Protein AF-A0A4R6FSK3-F1 (afdb_monomer)

Foldseek 3Di:
DPPPDPDAQVVQQVVCVVVVHDPVVSVVVLVVLVVCLVVVLVCLVPDPDDPVVSVVVNVVSVVVCCRNPVPD

Mean predicted aligned error: 4.79 Å

Structure (mmCIF, N/CA/C/O backbone):
data_AF-A0A4R6FSK3-F1
#
_entry.id   AF-A0A4R6FSK3-F1
#
loop_
_atom_site.group_PDB
_atom_site.id
_atom_site.type_symbol
_atom_site.label_atom_id
_atom_site.label_alt_id
_atom_site.label_comp_id
_atom_site.label_asym_id
_atom_site.label_entity_id
_atom_site.label_seq_id
_atom_site.pdbx_PDB_ins_code
_atom_site.Cartn_x
_atom_site.Cartn_y
_atom_site.Cartn_z
_atom_site.occupancy
_atom_site.B_iso_or_equiv
_atom_site.auth_seq_id
_atom_site.auth_comp_id
_atom_site.auth_asym_id
_atom_site.auth_atom_id
_atom_site.pdbx_PDB_model_num
ATOM 1 N N . MET A 1 1 ? -12.179 -23.977 -9.141 1.00 37.53 1 MET A N 1
ATOM 2 C CA . MET A 1 1 ? -11.817 -23.015 -8.078 1.00 37.53 1 MET A CA 1
ATOM 3 C C . MET A 1 1 ? -10.534 -22.312 -8.514 1.00 37.53 1 MET A C 1
ATOM 5 O O . MET A 1 1 ? -9.469 -22.910 -8.419 1.00 37.53 1 MET A O 1
ATOM 9 N N . HIS A 1 2 ? -10.618 -21.116 -9.108 1.00 4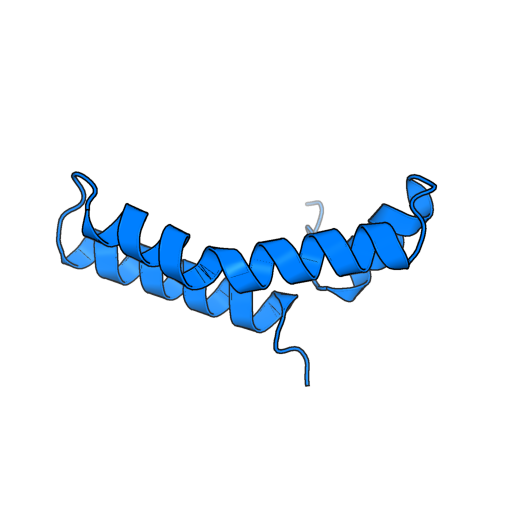6.38 2 HIS A N 1
ATOM 10 C CA . HIS A 1 2 ? -9.409 -20.355 -9.439 1.00 46.38 2 HIS A CA 1
ATOM 11 C C . HIS A 1 2 ? -8.723 -19.985 -8.121 1.00 46.38 2 HIS A C 1
ATOM 13 O O . HIS A 1 2 ? -9.276 -19.224 -7.333 1.00 46.38 2 HIS A O 1
ATOM 19 N N . LYS A 1 3 ? -7.550 -20.566 -7.846 1.00 43.69 3 LYS A N 1
ATOM 20 C CA . LYS A 1 3 ? -6.674 -20.077 -6.779 1.00 43.69 3 LYS A CA 1
ATOM 21 C C . LYS A 1 3 ? -6.244 -18.673 -7.190 1.00 43.69 3 LYS A C 1
ATOM 23 O O . LYS A 1 3 ? -5.396 -18.531 -8.066 1.00 43.69 3 LYS A O 1
ATOM 28 N N . THR A 1 4 ? -6.847 -17.643 -6.610 1.00 59.25 4 THR A N 1
ATOM 29 C CA . THR A 1 4 ? -6.314 -16.286 -6.706 1.00 59.25 4 THR A CA 1
ATOM 30 C C . THR A 1 4 ? -4.916 -16.310 -6.097 1.00 59.25 4 THR A C 1
ATOM 32 O O . THR A 1 4 ? -4.739 -16.639 -4.923 1.00 59.25 4 THR A O 1
ATOM 35 N N . GLY A 1 5 ? -3.898 -16.069 -6.927 1.00 67.88 5 GLY A N 1
ATOM 36 C CA . GLY A 1 5 ? -2.517 -15.979 -6.463 1.00 67.88 5 GLY A CA 1
ATOM 37 C C . GLY A 1 5 ? -2.398 -14.898 -5.391 1.00 67.88 5 GLY A C 1
ATOM 38 O O . GLY A 1 5 ? -3.097 -13.884 -5.449 1.00 67.88 5 GLY A O 1
ATOM 39 N N . LYS A 1 6 ? -1.535 -15.113 -4.391 1.00 81.56 6 LYS A N 1
ATOM 40 C CA . LYS A 1 6 ? -1.235 -14.073 -3.399 1.00 81.56 6 LYS A CA 1
ATOM 41 C C . LYS A 1 6 ? -0.727 -12.834 -4.140 1.00 81.56 6 LYS A C 1
ATOM 43 O O . LYS A 1 6 ? 0.183 -12.948 -4.958 1.00 81.56 6 LYS A O 1
ATOM 48 N N . ILE A 1 7 ? -1.314 -11.672 -3.859 1.00 87.75 7 ILE A N 1
ATOM 49 C CA . ILE A 1 7 ? -0.824 -10.403 -4.402 1.00 87.75 7 ILE A CA 1
ATOM 50 C C . ILE A 1 7 ? 0.519 -10.110 -3.735 1.00 87.75 7 ILE A C 1
ATOM 52 O O . ILE A 1 7 ? 0.582 -9.983 -2.515 1.00 87.75 7 ILE A O 1
ATOM 56 N N . THR A 1 8 ? 1.575 -10.024 -4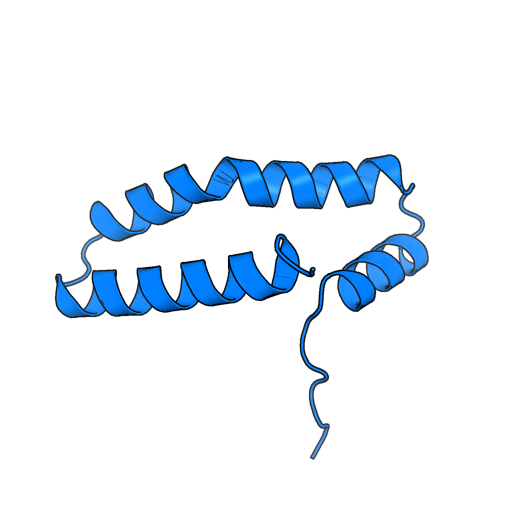.536 1.00 90.94 8 THR A N 1
ATOM 57 C CA . THR A 1 8 ? 2.938 -9.689 -4.105 1.00 90.94 8 THR A 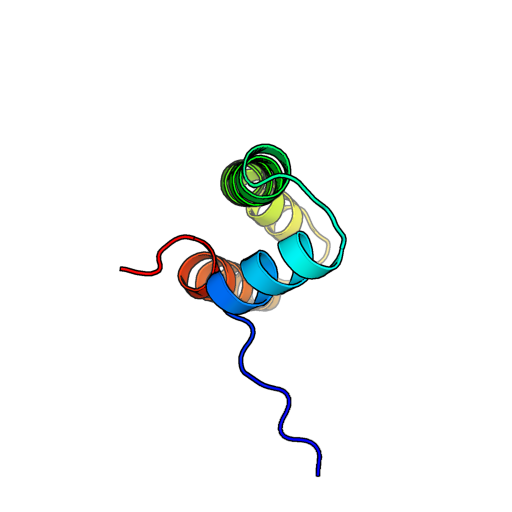CA 1
ATOM 58 C C . THR A 1 8 ? 3.422 -8.448 -4.836 1.00 90.94 8 THR A C 1
ATOM 60 O O . THR A 1 8 ? 2.863 -8.065 -5.874 1.00 90.94 8 THR A O 1
ATOM 63 N N . ARG A 1 9 ? 4.494 -7.826 -4.336 1.00 92.38 9 ARG A N 1
ATOM 64 C CA . ARG A 1 9 ? 5.112 -6.689 -5.029 1.00 92.38 9 ARG A CA 1
ATOM 65 C C . ARG A 1 9 ? 5.576 -7.093 -6.428 1.00 92.38 9 ARG A C 1
ATOM 67 O O . ARG A 1 9 ? 5.320 -6.369 -7.388 1.00 92.38 9 ARG A O 1
ATOM 74 N N . LYS A 1 10 ? 6.200 -8.272 -6.548 1.00 92.50 10 LYS A N 1
ATOM 75 C CA . LYS A 1 10 ? 6.658 -8.836 -7.826 1.00 92.50 10 LYS A CA 1
ATOM 76 C C . LYS A 1 10 ? 5.517 -8.987 -8.835 1.00 92.50 10 LYS A C 1
ATOM 78 O O . LYS A 1 10 ? 5.659 -8.517 -9.958 1.00 92.50 10 LYS A O 1
ATOM 83 N N . LEU A 1 11 ? 4.386 -9.574 -8.427 1.00 93.62 11 LEU A N 1
ATOM 84 C CA . LEU A 1 11 ? 3.224 -9.754 -9.305 1.00 93.62 11 LEU A CA 1
ATOM 85 C C . LEU A 1 11 ? 2.730 -8.413 -9.864 1.00 93.62 11 LEU A C 1
ATOM 87 O O . LEU A 1 11 ? 2.480 -8.286 -11.058 1.00 93.62 11 LEU A O 1
ATOM 91 N N . LEU A 1 12 ? 2.606 -7.402 -9.002 1.00 94.25 12 LEU A N 1
ATOM 92 C CA . LEU A 1 12 ? 2.163 -6.067 -9.408 1.00 94.25 12 LEU A CA 1
ATOM 93 C C . LEU A 1 12 ? 3.198 -5.348 -10.283 1.00 94.25 12 LEU A C 1
ATOM 95 O O . LEU A 1 12 ? 2.825 -4.588 -11.176 1.00 94.25 12 LEU A O 1
ATOM 99 N N . PHE A 1 13 ? 4.488 -5.597 -10.056 1.00 95.88 13 PHE A N 1
ATOM 100 C CA . PHE A 1 13 ? 5.549 -5.063 -10.899 1.00 95.88 13 PHE A CA 1
ATOM 101 C C . PHE A 1 13 ? 5.493 -5.663 -12.310 1.00 95.88 13 PHE A C 1
ATOM 103 O O . PHE A 1 13 ? 5.477 -4.919 -13.288 1.00 95.88 13 PHE A O 1
ATOM 110 N N . GLU A 1 14 ? 5.405 -6.991 -12.423 1.00 96.19 14 GLU A N 1
ATOM 111 C CA . GLU A 1 14 ? 5.254 -7.698 -13.704 1.00 96.19 14 GLU A CA 1
ATOM 112 C C . GLU A 1 14 ? 3.978 -7.271 -14.434 1.00 96.19 14 GLU A C 1
ATOM 114 O O . GLU A 1 14 ? 4.005 -7.026 -15.639 1.00 96.19 14 GLU A O 1
ATOM 119 N N . PHE A 1 15 ? 2.880 -7.091 -13.697 1.00 96.31 15 PHE A N 1
ATOM 120 C CA . PHE A 1 15 ? 1.644 -6.541 -14.241 1.00 96.31 15 PHE A CA 1
ATOM 121 C C . PHE A 1 15 ? 1.848 -5.135 -14.824 1.00 96.31 15 PHE A C 1
ATOM 123 O O . PHE A 1 15 ? 1.445 -4.878 -15.954 1.00 96.31 15 PHE A O 1
ATOM 130 N N . GLY A 1 16 ? 2.529 -4.239 -14.104 1.00 97.38 16 GLY A N 1
ATOM 131 C CA . GLY A 1 16 ? 2.851 -2.899 -14.602 1.00 97.38 16 GLY A CA 1
ATOM 132 C C . GLY A 1 16 ? 3.710 -2.919 -15.870 1.00 97.38 16 GLY A C 1
ATOM 133 O O . GLY A 1 16 ? 3.447 -2.153 -16.796 1.00 97.38 16 GLY A O 1
ATOM 134 N N . VAL A 1 17 ? 4.687 -3.828 -15.947 1.00 97.94 17 VAL A N 1
ATOM 135 C CA . VAL A 1 17 ? 5.482 -4.049 -17.167 1.00 97.94 17 VAL A CA 1
ATOM 136 C C . VAL A 1 17 ? 4.590 -4.528 -18.315 1.00 97.94 17 VAL A C 1
ATOM 138 O O . VAL A 1 17 ? 4.695 -4.003 -19.421 1.00 97.94 17 VAL A O 1
ATOM 141 N N . GLY A 1 18 ? 3.666 -5.461 -18.056 1.00 98.00 18 GLY A N 1
ATOM 142 C CA . GLY A 1 18 ? 2.689 -5.942 -19.041 1.00 98.00 18 GLY A CA 1
ATOM 143 C C . GLY A 1 18 ? 1.731 -4.859 -19.554 1.00 98.00 18 GLY A C 1
ATOM 144 O O . GLY A 1 18 ? 1.242 -4.957 -20.675 1.00 98.00 18 GLY A O 1
ATOM 145 N N . LEU A 1 19 ? 1.512 -3.797 -18.773 1.00 97.75 19 LEU A N 1
ATOM 146 C CA . LEU A 1 19 ? 0.757 -2.607 -19.181 1.00 97.75 19 LEU A CA 1
ATOM 147 C C . LEU A 1 19 ? 1.595 -1.579 -19.967 1.00 97.75 19 LEU A C 1
ATOM 149 O O . LEU A 1 19 ? 1.078 -0.524 -20.329 1.00 97.75 19 LEU A O 1
ATOM 153 N N . GLY A 1 20 ? 2.881 -1.844 -20.212 1.00 98.12 20 GLY A N 1
ATOM 154 C CA . GLY A 1 20 ? 3.783 -0.920 -20.903 1.00 98.12 20 GLY A CA 1
ATOM 155 C C . GLY A 1 20 ? 4.293 0.233 -20.031 1.00 98.12 20 GLY A C 1
ATOM 156 O O . GLY A 1 20 ? 4.796 1.225 -20.557 1.00 98.12 20 GLY A O 1
ATOM 157 N N . LEU A 1 21 ? 4.178 0.132 -18.701 1.00 98.31 21 LEU A N 1
ATOM 158 C CA . LEU A 1 21 ? 4.724 1.138 -17.791 1.00 98.31 21 LEU A CA 1
ATOM 159 C C . LEU A 1 21 ? 6.242 0.989 -17.665 1.00 98.31 21 LEU A C 1
ATOM 161 O O . LEU A 1 21 ? 6.786 -0.110 -17.551 1.00 98.31 21 LEU A O 1
ATOM 165 N N . SER A 1 22 ? 6.936 2.121 -17.593 1.00 98.19 22 SER A N 1
ATOM 166 C CA . SER A 1 22 ? 8.353 2.134 -17.238 1.00 98.19 22 SER A CA 1
ATOM 167 C C . SER A 1 22 ? 8.557 1.731 -15.775 1.00 98.19 22 SER A C 1
ATOM 169 O O . SER A 1 22 ? 7.740 2.038 -14.901 1.00 98.19 22 SER A O 1
ATOM 171 N N . LYS A 1 23 ? 9.718 1.142 -15.472 1.00 97.19 23 LYS A N 1
ATOM 172 C CA . LYS A 1 23 ? 10.137 0.828 -14.095 1.00 97.19 23 LYS A CA 1
ATOM 173 C C . LYS A 1 23 ? 9.986 2.027 -13.148 1.00 97.19 23 LYS A C 1
ATOM 175 O O . LYS A 1 23 ? 9.465 1.869 -12.050 1.00 97.19 23 LYS A O 1
ATOM 180 N N . LYS A 1 24 ? 10.334 3.236 -13.607 1.00 97.88 24 LYS A N 1
ATOM 181 C CA . LYS A 1 24 ? 10.203 4.482 -12.832 1.00 97.88 24 LYS A CA 1
ATOM 182 C C . LYS A 1 24 ? 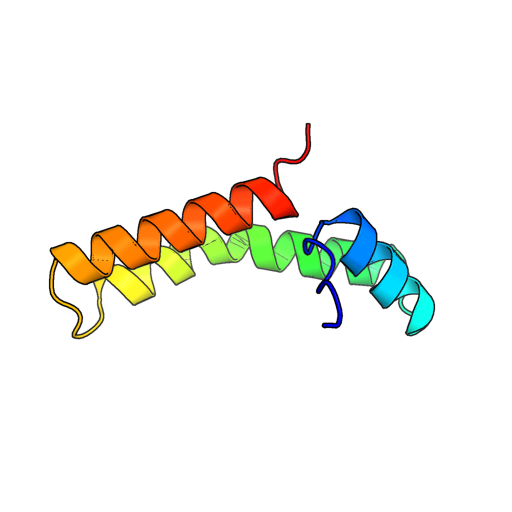8.750 4.796 -12.454 1.00 97.88 24 LYS A C 1
ATOM 184 O O . LYS A 1 24 ? 8.496 5.250 -11.342 1.00 97.88 24 LYS A O 1
ATOM 189 N N . GLN A 1 25 ? 7.793 4.564 -13.355 1.00 97.94 25 GLN A N 1
ATOM 190 C CA . GLN A 1 25 ? 6.367 4.780 -13.070 1.00 97.94 25 GLN A CA 1
ATOM 191 C C . GLN A 1 25 ? 5.841 3.770 -12.047 1.00 97.94 25 GLN A C 1
ATOM 193 O O . GLN A 1 25 ? 5.117 4.153 -11.128 1.00 97.94 25 GLN A O 1
ATOM 198 N N . ILE A 1 26 ? 6.241 2.503 -12.180 1.00 97.69 26 ILE A N 1
ATOM 199 C CA . ILE A 1 26 ? 5.850 1.422 -11.269 1.00 97.69 26 ILE A CA 1
ATOM 200 C C . ILE A 1 26 ? 6.425 1.674 -9.868 1.00 97.69 26 ILE A C 1
ATOM 202 O O . ILE A 1 26 ? 5.695 1.670 -8.879 1.00 97.69 26 ILE A O 1
ATOM 206 N N . GLU A 1 27 ? 7.720 1.979 -9.774 1.00 95.75 27 GLU A N 1
ATOM 207 C CA . GLU A 1 27 ? 8.371 2.341 -8.510 1.00 95.75 27 GLU A CA 1
ATOM 208 C C . GLU A 1 27 ? 7.754 3.598 -7.891 1.00 95.75 27 GLU A C 1
ATOM 210 O O . GLU A 1 27 ? 7.520 3.637 -6.686 1.00 95.75 27 GLU A O 1
ATOM 215 N N . GLY A 1 28 ? 7.406 4.596 -8.709 1.00 97.06 28 GLY A N 1
ATOM 216 C CA . GLY A 1 28 ? 6.689 5.787 -8.259 1.00 97.06 28 GLY A CA 1
ATOM 217 C C . GLY A 1 28 ? 5.287 5.492 -7.713 1.00 97.06 28 GLY A C 1
ATOM 218 O O . GLY A 1 28 ? 4.819 6.191 -6.815 1.00 97.06 28 GLY A O 1
ATOM 219 N N . ALA A 1 29 ? 4.597 4.464 -8.213 1.00 95.94 29 ALA A N 1
ATOM 220 C CA . ALA A 1 29 ? 3.333 4.007 -7.636 1.00 95.94 29 ALA A CA 1
ATOM 221 C C . ALA A 1 29 ? 3.547 3.351 -6.263 1.00 95.94 29 ALA A C 1
ATOM 223 O O . ALA A 1 29 ? 2.866 3.718 -5.308 1.00 95.94 29 ALA A O 1
ATOM 224 N N . PHE A 1 30 ? 4.536 2.461 -6.133 1.00 95.38 30 PHE A N 1
ATOM 225 C CA . PHE A 1 30 ? 4.873 1.851 -4.842 1.00 95.38 30 PHE A CA 1
ATOM 226 C C . PHE A 1 30 ? 5.349 2.871 -3.805 1.00 95.38 30 PHE A C 1
ATOM 228 O O . PHE A 1 30 ? 4.974 2.769 -2.641 1.00 95.38 30 PHE A O 1
ATOM 235 N N . LYS A 1 31 ? 6.140 3.866 -4.220 1.00 94.75 31 LYS A N 1
ATOM 236 C CA . LYS A 1 31 ? 6.600 4.947 -3.344 1.00 94.75 31 LYS A CA 1
ATOM 237 C C . LYS A 1 31 ? 5.423 5.756 -2.797 1.00 94.75 31 LYS A C 1
ATOM 239 O O . LYS A 1 31 ? 5.308 5.902 -1.587 1.00 94.75 31 LYS A O 1
ATOM 244 N N . ARG A 1 32 ? 4.510 6.201 -3.669 1.00 95.44 32 ARG A N 1
ATOM 245 C CA . ARG A 1 32 ? 3.295 6.916 -3.242 1.00 95.44 32 ARG A CA 1
ATOM 246 C C . ARG A 1 32 ? 2.434 6.066 -2.317 1.00 95.44 32 ARG A C 1
ATOM 248 O O . ARG A 1 32 ? 1.927 6.574 -1.329 1.00 95.44 32 ARG A O 1
ATOM 255 N N . PHE A 1 33 ? 2.294 4.773 -2.612 1.00 93.75 33 PHE A N 1
ATOM 256 C CA . PHE A 1 33 ? 1.594 3.857 -1.718 1.00 93.75 33 PHE A CA 1
ATOM 257 C C . PHE A 1 33 ? 2.250 3.842 -0.332 1.00 93.75 33 PHE A C 1
ATOM 259 O O . PHE A 1 33 ? 1.555 4.048 0.648 1.00 93.75 33 PHE A O 1
ATOM 266 N N . GLN A 1 34 ? 3.578 3.698 -0.243 1.00 93.94 34 GLN A N 1
ATOM 267 C CA . GLN A 1 34 ? 4.314 3.740 1.026 1.00 93.94 34 GLN A CA 1
ATOM 268 C C . GLN A 1 34 ? 4.107 5.051 1.803 1.00 93.94 34 GLN A C 1
ATOM 270 O O . GLN A 1 34 ? 3.885 5.009 3.012 1.00 93.94 34 GLN A O 1
ATOM 275 N N . GLU A 1 35 ? 4.174 6.194 1.122 1.00 94.19 35 GLU A N 1
ATOM 276 C CA . GLU A 1 35 ? 4.017 7.524 1.729 1.00 94.19 35 GLU A CA 1
ATOM 277 C C . GLU A 1 35 ? 2.602 7.744 2.289 1.00 94.19 35 GLU A C 1
ATOM 279 O O . GLU A 1 35 ? 2.450 8.320 3.364 1.00 94.19 35 GLU A O 1
ATOM 284 N N . LEU A 1 36 ? 1.576 7.202 1.627 1.00 95.19 36 LEU A N 1
ATOM 285 C CA . LEU 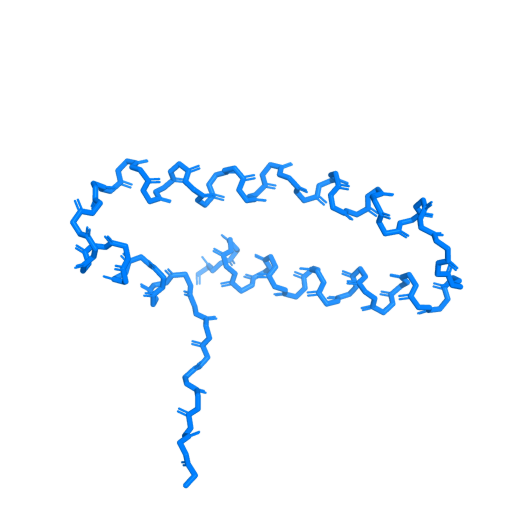A 1 36 ? 0.170 7.329 2.031 1.00 95.19 36 LEU A CA 1
ATOM 286 C C . LEU A 1 36 ? -0.223 6.458 3.234 1.00 95.19 36 LEU A C 1
ATOM 288 O O . LEU A 1 36 ? -1.378 6.488 3.659 1.00 95.19 36 LEU A O 1
ATOM 292 N N . LYS A 1 37 ? 0.702 5.677 3.809 1.00 95.19 37 LYS A N 1
ATOM 293 C CA . LYS A 1 37 ? 0.408 4.803 4.956 1.00 95.19 37 LYS A CA 1
ATOM 294 C C . LYS A 1 37 ? -0.155 5.577 6.142 1.00 95.19 37 LYS A C 1
ATOM 296 O O . LYS A 1 37 ? -1.153 5.162 6.731 1.00 95.19 37 LYS A O 1
ATOM 301 N N . THR A 1 38 ? 0.501 6.680 6.490 1.00 94.94 38 THR A N 1
ATOM 302 C CA . 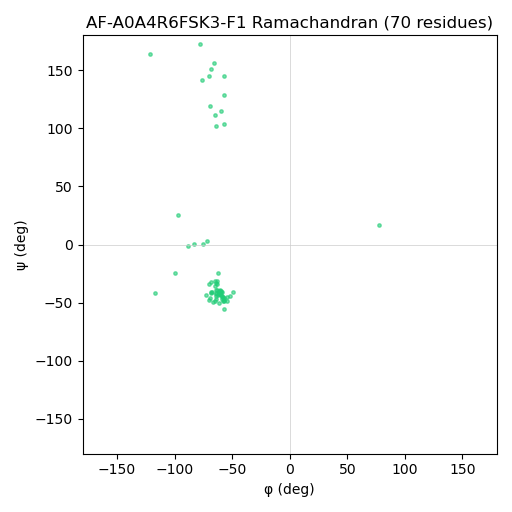THR A 1 38 ? 0.123 7.516 7.633 1.00 94.94 38 THR A CA 1
ATOM 303 C C . THR A 1 38 ? -1.255 8.128 7.414 1.00 94.94 38 THR A C 1
ATOM 305 O O . THR A 1 38 ? -2.104 8.036 8.296 1.00 94.94 38 THR A O 1
ATOM 308 N N . ASP A 1 39 ? -1.511 8.646 6.212 1.00 97.31 39 ASP A N 1
ATOM 309 C CA . ASP A 1 39 ? -2.803 9.233 5.852 1.00 97.31 39 ASP A CA 1
ATOM 310 C C . ASP A 1 39 ? -3.917 8.182 5.873 1.00 97.31 39 ASP A C 1
ATOM 312 O O . ASP A 1 39 ? -4.991 8.420 6.417 1.00 97.31 39 ASP A O 1
ATOM 316 N N . ALA A 1 40 ? -3.659 6.980 5.350 1.00 96.12 40 ALA A N 1
ATOM 317 C CA . ALA A 1 40 ? -4.618 5.881 5.384 1.00 96.12 40 ALA A CA 1
ATOM 318 C C . ALA A 1 40 ? -4.969 5.466 6.821 1.00 96.12 40 ALA A C 1
ATOM 320 O O . ALA A 1 40 ? -6.137 5.212 7.116 1.00 96.12 40 ALA A O 1
ATOM 321 N N . LYS A 1 41 ? -3.980 5.425 7.723 1.00 97.00 41 LYS A N 1
ATOM 322 C CA . LYS A 1 41 ? -4.214 5.160 9.147 1.00 97.00 41 LYS A CA 1
ATOM 323 C C . LYS A 1 41 ? -5.049 6.272 9.789 1.00 97.00 41 LYS A C 1
ATOM 325 O O . LYS A 1 41 ? -6.055 5.969 10.424 1.00 97.00 41 LYS A O 1
ATOM 330 N N . PHE A 1 42 ? -4.699 7.534 9.546 1.00 97.56 42 PHE A N 1
ATOM 331 C CA . PHE A 1 42 ? -5.455 8.685 10.041 1.00 97.56 42 PHE A CA 1
ATOM 332 C C . PHE A 1 42 ? -6.915 8.682 9.560 1.00 97.56 42 PHE A C 1
ATOM 334 O O . PHE A 1 42 ? -7.833 8.947 10.335 1.00 97.56 42 PHE A O 1
ATOM 341 N N . LEU A 1 43 ? -7.160 8.331 8.294 1.00 98.00 43 LEU A N 1
ATOM 342 C CA . LEU A 1 43 ? -8.514 8.209 7.746 1.00 98.00 43 LEU A CA 1
ATOM 343 C C . LEU A 1 43 ? -9.331 7.111 8.442 1.00 98.00 43 LEU A C 1
ATOM 345 O O . LEU A 1 43 ? -10.536 7.270 8.610 1.00 98.00 43 LEU A O 1
ATOM 349 N N . ILE A 1 44 ? -8.700 6.013 8.868 1.00 97.50 44 ILE A N 1
ATOM 350 C CA . ILE A 1 44 ? -9.383 4.959 9.632 1.00 97.50 44 ILE A CA 1
ATOM 351 C C . ILE A 1 44 ? -9.724 5.466 11.036 1.00 97.50 44 ILE A C 1
ATOM 353 O O . ILE A 1 44 ? -10.867 5.325 11.468 1.00 97.50 44 ILE A O 1
ATOM 357 N N . GLU A 1 45 ? -8.767 6.087 11.723 1.00 97.06 45 GLU A N 1
ATOM 358 C CA . GLU A 1 45 ? -8.938 6.597 13.093 1.00 97.06 45 GLU A CA 1
ATOM 359 C C . GLU A 1 45 ? -9.964 7.742 13.179 1.00 97.06 45 GLU A C 1
ATOM 361 O O . GLU A 1 45 ? -10.677 7.862 14.173 1.00 97.06 45 GLU A O 1
ATOM 366 N N . SER A 1 46 ? -10.087 8.551 12.122 1.00 97.31 46 SER A N 1
ATOM 367 C CA . SER A 1 46 ? -11.068 9.647 12.025 1.00 97.31 46 SER A CA 1
ATOM 368 C C . SER A 1 46 ? -12.428 9.230 11.449 1.00 97.31 46 SER A C 1
ATOM 370 O O . SER A 1 46 ? -13.334 10.058 11.337 1.00 97.31 46 SER A O 1
ATOM 372 N N . SER A 1 47 ? -12.596 7.960 11.072 1.00 97.00 47 SER A N 1
ATOM 373 C CA . SER A 1 47 ? -13.845 7.454 10.498 1.00 97.00 47 SER A CA 1
ATOM 374 C C . SER A 1 47 ? -14.932 7.191 11.550 1.00 97.00 47 SER A C 1
ATOM 376 O O . SER A 1 47 ? -14.691 7.184 12.753 1.00 97.00 47 SER A O 1
ATOM 378 N N . PHE A 1 48 ? -16.143 6.882 11.080 1.00 97.44 48 PHE A N 1
ATOM 379 C CA . PHE A 1 48 ? -17.292 6.497 11.912 1.00 97.44 48 PHE A CA 1
ATOM 380 C C . PHE A 1 48 ? -17.180 5.091 12.540 1.00 97.44 48 PHE A C 1
ATOM 382 O O . PHE A 1 48 ? -18.131 4.612 13.159 1.00 97.44 48 PHE A O 1
ATOM 389 N N . LEU A 1 49 ? -16.061 4.390 12.335 1.00 96.94 49 LEU A N 1
ATOM 390 C CA . LEU A 1 49 ? -15.849 3.040 12.848 1.00 96.94 49 LEU A CA 1
ATOM 391 C C . LEU A 1 49 ? -15.692 3.044 14.373 1.00 96.94 49 LEU A C 1
ATOM 393 O O . LEU A 1 49 ? -15.082 3.940 14.951 1.00 96.94 49 LEU A O 1
ATOM 397 N N . SER A 1 50 ? -16.194 1.994 15.025 1.00 97.06 50 SER A N 1
ATOM 398 C CA . SER A 1 50 ? -15.909 1.752 16.441 1.00 97.06 50 SER A CA 1
ATOM 399 C C . SER A 1 50 ? -14.426 1.432 16.647 1.00 97.06 50 SER A C 1
ATOM 401 O O . SER A 1 50 ? -13.778 0.917 15.736 1.00 97.06 50 SER A O 1
ATOM 403 N N . GLY A 1 51 ? -13.894 1.660 17.853 1.00 96.94 51 GLY A N 1
ATOM 404 C CA . GLY A 1 51 ? -12.471 1.425 18.145 1.00 96.94 51 GLY A CA 1
ATOM 405 C C . GLY A 1 51 ? -11.987 0.021 17.752 1.00 96.94 51 GLY A C 1
ATOM 406 O O . GLY A 1 51 ? -10.978 -0.115 17.068 1.00 96.94 51 GLY A O 1
ATOM 407 N N . GLY A 1 52 ? -12.768 -1.023 18.056 1.00 97.62 52 GLY A N 1
ATOM 408 C CA . GLY A 1 52 ? -12.423 -2.395 17.659 1.00 97.62 52 GLY A CA 1
ATOM 409 C C . GLY A 1 52 ? -12.402 -2.619 16.139 1.00 97.62 52 GLY A C 1
ATOM 410 O O . GLY A 1 52 ? -11.578 -3.381 15.635 1.00 97.62 52 GLY A O 1
ATOM 411 N N . LEU A 1 53 ? -13.269 -1.935 15.383 1.00 97.38 53 LEU A N 1
ATOM 412 C CA . LEU A 1 53 ? -13.219 -1.976 13.920 1.00 97.38 53 LEU A CA 1
ATOM 413 C C . LEU A 1 53 ? -12.017 -1.191 13.393 1.00 97.38 53 LEU A C 1
ATOM 415 O O . LEU A 1 53 ? -11.319 -1.697 12.520 1.00 97.38 53 LEU A O 1
ATOM 419 N N . GLN A 1 54 ? -11.732 -0.005 13.935 1.00 98.06 54 GLN A N 1
ATOM 420 C CA . GLN A 1 54 ? -10.550 0.772 13.557 1.00 98.06 54 GLN A CA 1
ATOM 421 C C . GLN A 1 54 ? -9.270 -0.062 13.708 1.00 98.06 54 GLN A C 1
ATOM 423 O O . GLN A 1 54 ? -8.506 -0.184 12.751 1.00 98.06 54 GLN A O 1
ATOM 428 N N . GLU A 1 55 ? -9.085 -0.727 14.851 1.00 97.88 55 GLU A N 1
ATOM 429 C CA . GLU A 1 55 ? -7.950 -1.628 15.090 1.00 97.88 55 GLU A CA 1
ATOM 430 C C . GLU A 1 55 ? -7.882 -2.774 14.072 1.00 97.88 55 GLU A C 1
ATOM 432 O O . GLU A 1 55 ? -6.819 -3.047 13.510 1.00 97.88 55 GLU A O 1
ATOM 437 N N . ALA A 1 56 ? -9.010 -3.429 13.780 1.00 97.81 56 ALA A N 1
ATOM 438 C CA . ALA A 1 56 ? -9.060 -4.502 12.789 1.00 97.81 56 ALA A CA 1
ATOM 439 C C . ALA A 1 56 ? -8.646 -4.014 11.387 1.00 97.81 56 ALA A C 1
ATOM 441 O O . ALA A 1 56 ? -7.869 -4.683 10.698 1.00 97.81 56 ALA A O 1
ATOM 442 N N . TYR A 1 57 ? -9.109 -2.831 10.975 1.00 97.69 57 TYR A N 1
ATOM 443 C CA . TYR A 1 57 ? -8.739 -2.232 9.692 1.00 97.69 57 TYR A CA 1
ATOM 444 C C . TYR A 1 57 ? -7.270 -1.800 9.650 1.00 97.69 57 TYR A C 1
ATOM 446 O O . TYR A 1 57 ? -6.597 -2.054 8.648 1.00 97.69 57 TYR A O 1
ATOM 454 N N . ILE A 1 58 ? -6.746 -1.211 10.729 1.00 97.50 58 ILE A N 1
ATOM 455 C CA . ILE A 1 58 ? -5.325 -0.853 10.846 1.00 97.50 58 ILE A CA 1
ATOM 456 C C . ILE A 1 58 ? -4.452 -2.110 10.758 1.00 97.50 58 ILE A C 1
ATOM 458 O O . ILE A 1 58 ? -3.466 -2.116 10.027 1.00 97.50 58 ILE A O 1
ATOM 462 N N . ASN A 1 59 ? -4.838 -3.211 11.405 1.00 97.12 59 ASN A N 1
ATOM 463 C CA . ASN A 1 59 ? -4.103 -4.474 11.314 1.00 97.12 59 ASN A CA 1
ATOM 464 C C . ASN A 1 59 ? -4.052 -5.018 9.877 1.00 97.12 59 ASN A C 1
ATOM 466 O O . ASN A 1 59 ? -2.994 -5.447 9.410 1.00 97.12 59 ASN A O 1
ATOM 470 N N . ILE A 1 60 ? -5.167 -4.961 9.140 1.00 95.56 60 ILE A N 1
ATOM 471 C CA . ILE A 1 60 ? -5.201 -5.347 7.720 1.00 95.56 60 ILE A CA 1
ATOM 472 C C . ILE A 1 60 ? -4.312 -4.421 6.881 1.00 95.56 60 ILE A C 1
ATOM 474 O O . ILE A 1 60 ? -3.605 -4.893 5.986 1.00 95.56 60 ILE A O 1
ATOM 478 N N . LEU A 1 61 ? -4.338 -3.113 7.154 1.00 94.94 61 LEU A N 1
ATOM 479 C CA . LEU A 1 61 ? -3.476 -2.132 6.500 1.00 94.94 61 LEU A CA 1
ATOM 480 C C . LEU A 1 61 ? -2.004 -2.517 6.700 1.00 94.94 61 LEU A C 1
ATOM 482 O O . LEU A 1 61 ? -1.295 -2.745 5.723 1.00 94.94 61 LEU A O 1
ATOM 486 N N . GLU A 1 62 ? -1.567 -2.691 7.945 1.00 94.50 62 GLU A N 1
ATOM 487 C CA . GLU A 1 62 ? -0.196 -3.075 8.299 1.00 94.50 62 GLU A CA 1
ATOM 488 C C . GLU A 1 62 ? 0.254 -4.366 7.600 1.00 94.50 62 GLU A C 1
ATOM 490 O O . GLU A 1 62 ? 1.329 -4.411 6.997 1.00 94.50 62 GLU A O 1
ATOM 495 N N . GLN A 1 63 ? -0.595 -5.398 7.589 1.00 92.88 63 GLN A N 1
ATOM 496 C CA . GLN A 1 63 ? -0.315 -6.649 6.878 1.00 92.88 63 GLN A CA 1
ATOM 497 C C . GLN A 1 63 ? -0.089 -6.426 5.377 1.00 92.88 63 GLN A C 1
ATOM 499 O O . GLN A 1 63 ? 0.860 -6.968 4.808 1.00 92.88 63 GLN A O 1
ATOM 504 N N . ARG A 1 64 ? -0.924 -5.609 4.723 1.00 90.94 64 ARG A N 1
ATOM 505 C CA . ARG A 1 64 ? -0.794 -5.315 3.285 1.00 90.94 64 ARG A CA 1
ATOM 506 C C . ARG A 1 64 ? 0.468 -4.519 2.977 1.00 90.94 64 ARG A C 1
ATOM 508 O O . ARG A 1 64 ? 1.150 -4.828 2.004 1.00 90.94 64 ARG A O 1
ATOM 515 N N . TYR A 1 65 ? 0.811 -3.535 3.806 1.00 92.75 65 TYR A N 1
ATOM 516 C CA . TYR A 1 65 ? 2.060 -2.787 3.646 1.00 92.75 65 TYR A CA 1
ATOM 517 C C . TYR A 1 65 ? 3.283 -3.684 3.835 1.00 92.75 65 TYR A C 1
ATOM 519 O O . TYR A 1 65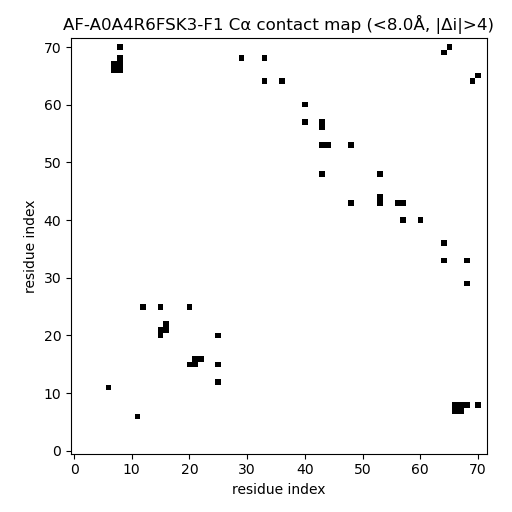 ? 4.233 -3.583 3.060 1.00 92.75 65 TYR A O 1
ATOM 527 N N . ASN A 1 66 ? 3.242 -4.619 4.786 1.00 90.56 66 ASN A N 1
ATOM 528 C CA . ASN A 1 66 ? 4.321 -5.587 4.961 1.00 90.56 66 ASN A CA 1
ATOM 529 C C . ASN A 1 66 ? 4.518 -6.478 3.728 1.00 90.56 66 ASN A C 1
ATOM 531 O O . ASN A 1 66 ? 5.654 -6.685 3.317 1.00 90.56 66 ASN A O 1
ATOM 535 N N . VAL A 1 67 ? 3.433 -6.944 3.103 1.00 89.31 67 VAL A N 1
ATOM 536 C CA . VAL A 1 67 ? 3.502 -7.777 1.889 1.00 89.31 67 VAL A CA 1
ATOM 537 C C . VAL A 1 67 ? 3.963 -6.994 0.655 1.00 89.31 67 VAL A C 1
ATOM 539 O O . VAL A 1 67 ? 4.608 -7.563 -0.212 1.00 89.31 67 VAL A O 1
ATOM 542 N N . LEU A 1 68 ? 3.622 -5.709 0.525 1.00 87.69 68 LEU A N 1
ATOM 543 C CA . LEU A 1 68 ? 3.859 -4.959 -0.721 1.00 87.69 68 LEU A CA 1
ATOM 544 C C . LEU A 1 68 ? 5.107 -4.067 -0.697 1.00 87.69 68 LEU A C 1
ATOM 546 O O . LEU A 1 68 ? 5.647 -3.725 -1.756 1.00 87.69 68 LEU A O 1
ATOM 550 N N . ILE A 1 69 ? 5.550 -3.654 0.490 1.00 85.12 69 ILE A N 1
ATOM 551 C CA . ILE A 1 69 ? 6.647 -2.694 0.669 1.00 85.12 69 ILE A CA 1
ATOM 552 C C . ILE A 1 69 ? 7.835 -3.322 1.397 1.00 85.12 69 ILE A C 1
ATOM 554 O O . ILE A 1 69 ? 8.966 -3.102 0.976 1.00 85.12 69 ILE A O 1
ATOM 558 N N . ASN A 1 70 ? 7.592 -4.118 2.440 1.00 73.69 70 ASN A N 1
ATOM 559 C CA . ASN A 1 70 ? 8.646 -4.658 3.305 1.00 73.69 70 ASN A CA 1
ATOM 560 C C . ASN A 1 70 ? 9.072 -6.091 2.935 1.00 73.69 70 ASN A C 1
ATOM 562 O O . ASN A 1 70 ? 9.549 -6.811 3.813 1.00 73.69 70 ASN A O 1
ATOM 566 N N . GLU A 1 71 ? 8.903 -6.522 1.677 1.00 56.03 71 GLU A N 1
ATOM 567 C CA . GLU A 1 71 ? 9.507 -7.779 1.204 1.00 56.03 71 GLU A CA 1
ATOM 568 C C . GLU A 1 71 ? 11.033 -7.692 1.427 1.00 56.03 71 GLU A C 1
ATOM 570 O O . GLU A 1 71 ? 11.725 -6.959 0.720 1.00 56.03 71 GLU A O 1
ATOM 575 N N . LYS A 1 72 ? 11.528 -8.374 2.472 1.00 41.47 72 LYS A N 1
ATOM 576 C CA . LYS A 1 72 ? 12.950 -8.682 2.678 1.00 41.47 72 LYS A CA 1
ATOM 577 C C . LYS A 1 72 ? 13.368 -9.820 1.760 1.00 41.47 72 LYS A C 1
ATOM 579 O O . LYS A 1 72 ? 12.561 -10.766 1.615 1.00 41.47 72 LYS A O 1
#

Secondary structure (DSSP, 8-state):
----PPP-HHHHHHHHHHTT--HHHHHHHHHHHHHTHHHHHHHHHTSS--HHHHHHHHHHHHHHHHHHT---

Sequence (72 aa):
MHKTGKITRKLLFEFGVGLGLSKKQIEGAFKRFQ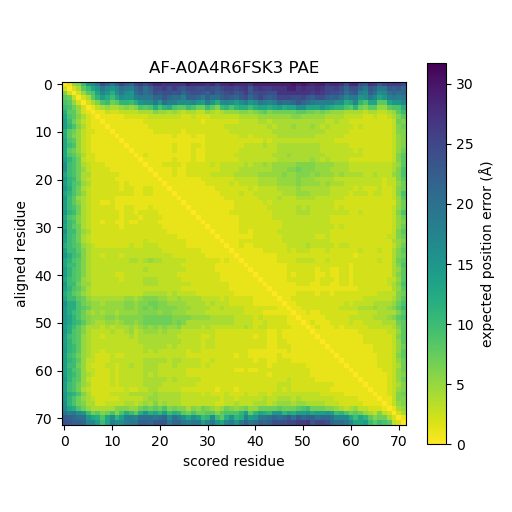ELKTDAKFLIESSFLSGGLQEAYINILEQRYNVLINEK

Nearest PDB structures (foldseek):
  7vkb-assembly1_A  TM=8.965E-01  e=1.146E-01  Legionella pneumophila subsp. pne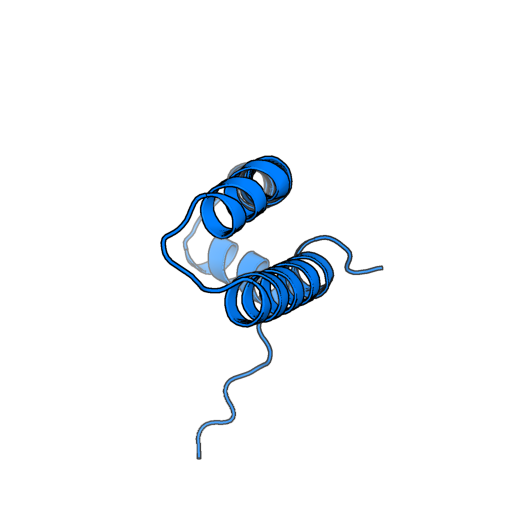umophila str. Philadelphia 1
  4l8i-assembly1_A  TM=7.017E-01  e=6.702E+00  synthetic construct
  7xnj-assembly1_D  TM=5.210E-01  e=3.998E+00  Pseudomonas aeruginosa PAO1

Solvent-accessible surface area (backbone atoms only — not comparable to full-atom values): 4276 Å² total; per-residue (Å²): 132,86,79,76,72,81,86,38,44,65,58,55,48,54,49,36,47,75,72,70,46,52,70,68,58,51,50,50,51,54,49,53,55,62,67,43,48,64,58,54,49,50,54,43,71,72,40,96,57,53,69,73,51,32,50,54,52,48,52,53,49,54,54,50,46,44,50,55,70,60,72,124

Radius of gyration: 14.73 Å; Cα contacts (8 Å, |Δi|>4): 28; chains: 1; bounding box: 30×33×39 Å

pLDDT: mean 90.61, std 14.18, range [37.53, 98.31]